Protein AF-A0A8H7T2U9-F1 (afdb_monomer)

Radius of gyration: 24.9 Å; Cα contacts (8 Å, |Δi|>4): 304; chains: 1; bounding box: 55×72×76 Å

Organism: NCBI:txid108018

Foldseek 3Di:
DDDDDDDDDDDDDDDDDPDPPDDDDDDFFAKQAWDFDDDDVGDGFTWWAFPFFTAGHDQVLCVVPGFAIFHKIKGGHPVDDLPFWFPDFIAIDGPDPDPPPRNVRDPGWGWKAQPVDLDTTGTDPDPPDPVRIDRTQWTDDPNAIWGDPPVDTHRDHDHHYSDYD

Sequence (165 aa):
MHLRSVLPLALLGLTGFASAASNSKRTTSGSGITLYAYGGNTNGAPVFYSEGLAYIGLPSLTTAFSNTSSNITFTVPSTLSSTTSDSQPWTITSNTTTTTNSTGISTNTTFYINPTGSQQAGFTSNTTTDSGIATTGFMFYGTAVAYSTGSDMEQAFWAVETGTD

Mean predicted aligned error: 12.65 Å

Structure (mmCIF, N/CA/C/O backbone):
data_AF-A0A8H7T2U9-F1
#
_entry.id   AF-A0A8H7T2U9-F1
#
loop_
_atom_site.group_PDB
_atom_site.id
_atom_site.type_symbol
_atom_site.label_atom_id
_atom_site.label_alt_id
_atom_site.label_comp_id
_atom_site.label_asym_id
_atom_site.label_entity_id
_atom_site.label_seq_id
_atom_site.pdbx_PDB_ins_code
_atom_site.Cartn_x
_atom_site.Cartn_y
_atom_site.Cartn_z
_atom_site.occupancy
_atom_site.B_iso_or_equiv
_atom_site.auth_seq_id
_atom_site.auth_comp_id
_atom_site.auth_asym_id
_atom_site.auth_atom_id
_atom_site.pdbx_PDB_model_num
ATOM 1 N N . MET A 1 1 ? -34.714 -54.102 61.603 1.00 40.88 1 MET A N 1
ATOM 2 C CA . MET A 1 1 ? -34.247 -53.910 60.212 1.00 40.88 1 MET A CA 1
ATOM 3 C C . MET A 1 1 ? -34.515 -52.464 59.811 1.00 40.88 1 MET A C 1
ATOM 5 O O . MET A 1 1 ? -35.633 -52.118 59.457 1.00 40.88 1 MET A O 1
ATOM 9 N N . HIS A 1 2 ? -33.506 -51.610 59.966 1.00 41.69 2 HIS A N 1
ATOM 10 C CA . HIS A 1 2 ? -33.513 -50.204 59.568 1.00 41.69 2 HIS A CA 1
ATOM 11 C C . HIS A 1 2 ? -32.398 -49.998 58.544 1.00 41.69 2 HIS A C 1
ATOM 13 O O . HIS A 1 2 ? -31.272 -50.401 58.808 1.00 41.69 2 HIS A O 1
ATOM 19 N N . LEU A 1 3 ? -32.727 -49.405 57.397 1.00 38.75 3 LEU A N 1
ATOM 20 C CA . LEU A 1 3 ? -32.207 -48.119 56.913 1.00 38.75 3 LEU A CA 1
ATOM 21 C C . LEU A 1 3 ? -32.808 -47.882 55.516 1.00 38.75 3 LEU A C 1
ATOM 23 O O . LEU A 1 3 ? -32.594 -48.668 54.596 1.00 38.75 3 LEU A O 1
ATOM 27 N N . ARG A 1 4 ? -33.595 -46.812 55.357 1.00 47.09 4 ARG A N 1
ATOM 28 C CA . ARG A 1 4 ? -34.030 -46.323 54.043 1.00 47.09 4 ARG A CA 1
ATOM 29 C C . ARG A 1 4 ? -32.963 -45.356 53.535 1.00 47.09 4 ARG A C 1
ATOM 31 O O . ARG A 1 4 ? -32.707 -44.344 54.177 1.00 47.09 4 ARG A O 1
ATOM 38 N N . SER A 1 5 ? -32.338 -45.710 52.416 1.00 48.56 5 SER A N 1
ATOM 39 C CA . SER A 1 5 ? -31.378 -44.873 51.695 1.00 48.56 5 SER A CA 1
ATOM 40 C C . SER A 1 5 ? -32.107 -43.697 51.040 1.00 48.56 5 SER A C 1
ATOM 42 O O . SER A 1 5 ? -33.073 -43.908 50.307 1.00 48.56 5 SER A O 1
ATOM 44 N N . VAL A 1 6 ? -31.664 -42.471 51.320 1.00 56.69 6 VAL A N 1
ATOM 45 C CA . VAL A 1 6 ? -32.128 -41.243 50.660 1.00 56.69 6 VAL A CA 1
ATOM 46 C C . VAL A 1 6 ? -30.908 -40.650 49.957 1.00 56.69 6 VAL A C 1
ATOM 48 O O . VAL A 1 6 ? -29.967 -40.219 50.619 1.00 56.69 6 VAL A O 1
ATOM 51 N N . LEU A 1 7 ? -30.885 -40.693 48.623 1.00 51.47 7 LEU A N 1
ATOM 52 C CA . LEU A 1 7 ? -29.829 -40.080 47.810 1.00 51.47 7 LEU A CA 1
ATOM 53 C C . LEU A 1 7 ? -30.143 -38.583 47.607 1.00 51.47 7 LEU A C 1
ATOM 55 O O . LEU A 1 7 ? -31.289 -38.267 47.279 1.00 51.47 7 LEU A O 1
ATOM 59 N N . PRO A 1 8 ? -29.174 -37.659 47.742 1.00 50.72 8 PRO A N 1
ATOM 60 C CA . PRO A 1 8 ? -29.404 -36.249 47.458 1.00 50.72 8 PRO A CA 1
ATOM 61 C C . PRO A 1 8 ? -29.255 -35.963 45.954 1.00 50.72 8 PRO A C 1
ATOM 63 O O . PRO A 1 8 ? -28.272 -36.353 45.325 1.00 50.72 8 PRO A O 1
ATOM 66 N N . LEU A 1 9 ? -30.230 -35.250 45.381 1.00 47.03 9 LEU A N 1
ATOM 67 C CA . LEU A 1 9 ? -30.150 -34.635 44.052 1.00 47.03 9 LEU A CA 1
ATOM 68 C C . LEU A 1 9 ? -29.107 -33.504 44.093 1.00 47.03 9 LEU A C 1
ATOM 70 O O . LEU A 1 9 ? -29.369 -32.422 44.618 1.00 47.03 9 LEU A O 1
ATOM 74 N N . ALA A 1 10 ? -27.912 -33.755 43.560 1.00 56.03 10 ALA A N 1
ATOM 75 C CA . ALA A 1 10 ? -26.853 -32.758 43.460 1.00 56.03 10 ALA A CA 1
ATOM 76 C C . ALA A 1 10 ? -27.062 -31.848 42.232 1.00 56.03 10 ALA A C 1
ATOM 78 O O . ALA A 1 10 ? -26.779 -32.221 41.098 1.00 56.03 10 ALA A O 1
ATOM 79 N N . LEU A 1 11 ? -27.610 -30.663 42.501 1.00 51.66 11 LEU A N 1
ATOM 80 C CA . LEU A 1 11 ? -27.238 -29.344 41.971 1.00 51.66 11 LEU A CA 1
ATOM 81 C C . LEU A 1 11 ? -26.525 -29.293 40.592 1.00 51.66 11 LEU A C 1
ATOM 83 O O . LEU A 1 11 ? -25.303 -29.181 40.517 1.00 51.66 11 LEU A O 1
ATOM 87 N N . LEU A 1 12 ? -27.298 -29.259 39.500 1.00 51.22 12 LEU A N 1
ATOM 88 C CA . LEU A 1 12 ? -26.843 -28.813 38.173 1.00 51.22 12 LEU A CA 1
ATOM 89 C C . LEU A 1 12 ? -27.419 -27.416 37.900 1.00 51.22 12 LEU A C 1
ATOM 91 O O . LEU A 1 12 ? -28.589 -27.283 37.552 1.00 51.22 12 LEU A O 1
ATOM 95 N N . GLY A 1 13 ? -26.625 -26.362 38.086 1.00 59.25 13 GLY A N 1
ATOM 96 C CA . GLY A 1 13 ? -27.127 -25.000 37.893 1.00 59.25 13 GLY A CA 1
ATOM 97 C C . GLY A 1 13 ? -26.075 -23.914 38.061 1.00 59.25 13 GLY A C 1
ATOM 98 O O . GLY A 1 13 ? -26.251 -23.025 38.883 1.00 59.25 13 GLY A O 1
ATOM 99 N N . LEU A 1 14 ? -24.978 -23.979 37.303 1.00 51.69 14 LEU A N 1
ATOM 100 C CA . LEU A 1 14 ? -24.012 -22.878 37.229 1.00 51.69 14 LEU A CA 1
ATOM 101 C C . LEU A 1 14 ? -23.557 -22.653 35.779 1.00 51.69 14 LEU A C 1
ATOM 103 O O . LEU A 1 14 ? -22.408 -22.876 35.419 1.00 51.69 14 LEU A O 1
ATOM 107 N N . THR A 1 15 ? -24.492 -22.256 34.914 1.00 61.16 15 THR A N 1
ATOM 108 C CA . THR A 1 15 ? -24.199 -21.777 33.552 1.00 61.16 15 THR A CA 1
ATOM 109 C C . THR A 1 15 ? -24.898 -20.440 33.337 1.00 61.16 15 THR A C 1
ATOM 111 O O . THR A 1 15 ? -25.958 -20.334 32.734 1.00 61.16 15 THR A O 1
ATOM 114 N N . GLY A 1 16 ? -24.329 -19.380 33.890 1.00 60.81 16 GLY A N 1
ATOM 115 C CA . GLY A 1 16 ? -24.825 -18.034 33.648 1.00 60.81 16 GLY A CA 1
ATOM 116 C C . GLY A 1 16 ? -23.757 -17.040 34.042 1.00 60.81 16 GLY A C 1
ATOM 117 O O . GLY A 1 16 ? -23.136 -17.213 35.081 1.00 60.81 16 GLY A O 1
ATOM 118 N N . PHE A 1 17 ? -23.553 -16.025 33.209 1.00 55.69 17 PHE A N 1
ATOM 119 C CA . PHE A 1 17 ? -22.570 -14.945 33.363 1.00 55.69 17 PHE A CA 1
ATOM 120 C C . PHE A 1 17 ? -21.154 -15.247 32.849 1.00 55.69 17 PHE A C 1
ATOM 122 O O . PHE A 1 17 ? -20.161 -14.891 33.475 1.00 55.69 17 PHE A O 1
ATOM 129 N N . ALA A 1 18 ? -21.041 -15.795 31.637 1.00 59.75 18 ALA A N 1
ATOM 130 C CA . ALA A 1 18 ? -19.915 -15.404 30.795 1.00 59.75 18 ALA A CA 1
ATOM 131 C C . ALA A 1 18 ? -20.229 -14.002 30.245 1.00 59.75 18 ALA A C 1
ATOM 133 O O . ALA A 1 18 ? -21.020 -13.868 29.311 1.00 59.75 18 ALA A O 1
ATOM 134 N N . SER A 1 19 ? -19.680 -12.944 30.850 1.00 62.66 19 SER A N 1
ATOM 135 C CA . SER A 1 19 ? -19.651 -11.648 30.176 1.00 62.66 19 SER A CA 1
ATOM 136 C C . SER A 1 19 ? -18.581 -11.732 29.091 1.00 62.66 19 SER A C 1
ATOM 138 O O . SER A 1 19 ? -17.391 -11.879 29.363 1.00 62.66 19 SER A O 1
ATOM 140 N N . ALA A 1 20 ? -19.007 -11.705 27.831 1.00 59.78 20 ALA A N 1
ATOM 141 C CA . ALA A 1 20 ? -18.076 -11.480 26.740 1.00 59.78 20 ALA A CA 1
ATOM 142 C C . ALA A 1 20 ? -17.508 -10.070 26.933 1.00 59.78 20 ALA A C 1
ATOM 144 O O . ALA A 1 20 ? -18.237 -9.085 26.809 1.00 59.78 20 ALA A O 1
ATOM 145 N N . ALA A 1 21 ? -16.230 -9.971 27.302 1.00 60.66 21 ALA A N 1
ATOM 146 C CA . ALA A 1 21 ? -15.543 -8.692 27.338 1.00 60.66 21 ALA A CA 1
ATOM 147 C C . ALA A 1 21 ? -15.659 -8.056 25.948 1.00 60.66 21 ALA A C 1
ATOM 149 O O . ALA A 1 21 ? -15.258 -8.646 24.942 1.00 60.66 21 ALA A O 1
ATOM 150 N N . SER A 1 22 ? -16.248 -6.866 25.880 1.00 57.53 22 SER A N 1
ATOM 151 C CA . SER A 1 22 ? -16.269 -6.073 24.660 1.00 57.53 22 SER A CA 1
ATOM 152 C C . SER A 1 22 ? -14.830 -5.703 24.318 1.00 57.53 22 SER A C 1
ATOM 154 O O . SER A 1 22 ? -14.229 -4.858 24.981 1.00 57.53 22 SER A O 1
ATOM 156 N N . ASN A 1 23 ? -14.264 -6.367 23.310 1.00 50.88 23 ASN A N 1
ATOM 157 C CA . ASN A 1 23 ? -12.968 -5.989 22.767 1.00 50.88 23 ASN A CA 1
ATOM 158 C C . ASN A 1 23 ? -13.070 -4.557 22.243 1.00 50.88 23 ASN A C 1
ATOM 160 O O . ASN A 1 23 ? -13.953 -4.253 21.4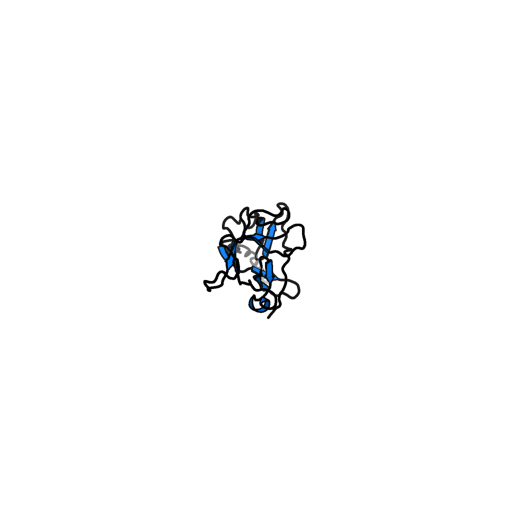36 1.00 50.88 23 ASN A O 1
ATOM 164 N N . SER A 1 24 ? -12.167 -3.682 22.684 1.00 51.84 24 SER A N 1
ATOM 165 C CA . SER A 1 24 ? -12.026 -2.360 22.081 1.00 51.84 24 SER A CA 1
ATOM 166 C C . SER A 1 24 ? -11.829 -2.531 20.578 1.00 51.84 24 SER A C 1
ATOM 168 O O . SER A 1 24 ? -10.946 -3.277 20.144 1.00 51.84 24 SER A O 1
ATOM 170 N N . LYS A 1 25 ? -12.661 -1.853 19.778 1.00 54.78 25 LYS A N 1
ATOM 171 C CA . LYS A 1 25 ? -12.485 -1.807 18.325 1.00 54.78 25 LYS A CA 1
ATOM 172 C C . LYS A 1 25 ? -11.064 -1.309 18.055 1.00 54.78 25 LYS A C 1
ATOM 174 O O . LYS A 1 25 ? -10.686 -0.236 18.523 1.00 54.78 25 LYS A O 1
ATOM 179 N N . ARG A 1 26 ? -10.263 -2.108 17.345 1.00 57.19 26 ARG A N 1
ATOM 180 C CA . ARG A 1 26 ? -8.924 -1.698 16.904 1.00 57.19 26 ARG A CA 1
ATOM 181 C C . ARG A 1 26 ? -9.070 -0.405 16.100 1.00 57.19 26 ARG A C 1
ATOM 183 O O . ARG A 1 26 ? -9.991 -0.306 15.293 1.00 57.19 26 ARG A O 1
ATOM 190 N N . THR A 1 27 ? -8.198 0.576 16.334 1.00 58.38 27 THR A N 1
ATOM 191 C CA . THR A 1 27 ? -8.234 1.836 15.580 1.00 58.38 27 THR A CA 1
ATOM 192 C C . THR A 1 27 ? -8.111 1.519 14.087 1.00 58.38 27 THR A C 1
ATOM 194 O O . THR A 1 27 ? -7.129 0.916 13.660 1.00 58.38 27 THR A O 1
ATOM 197 N N . THR A 1 28 ? -9.136 1.875 13.311 1.00 67.69 28 THR A N 1
ATOM 198 C CA . THR A 1 28 ? -9.186 1.706 11.847 1.00 67.69 28 THR A CA 1
ATOM 199 C C . THR A 1 28 ? -8.880 3.011 11.113 1.00 67.69 28 THR A C 1
ATOM 201 O O . THR A 1 28 ? -9.083 3.092 9.910 1.00 67.69 28 THR A O 1
ATOM 204 N N . SER A 1 29 ? -8.432 4.037 11.842 1.00 79.81 29 SER A N 1
ATOM 205 C CA . SER A 1 29 ? -8.178 5.388 11.346 1.00 79.81 29 SER A CA 1
ATOM 206 C C . SER A 1 29 ? -7.134 6.104 12.196 1.00 79.81 29 SER A C 1
ATOM 208 O O . SER A 1 29 ? -7.101 5.924 13.415 1.00 79.81 29 SER A O 1
ATOM 210 N N . GLY A 1 30 ? -6.326 6.958 11.581 1.00 85.25 30 GLY A N 1
ATOM 211 C CA . GLY A 1 30 ? -5.258 7.705 12.241 1.00 85.25 30 GLY A CA 1
ATOM 212 C C . GLY A 1 30 ? -4.062 7.926 11.322 1.00 85.25 30 GLY A C 1
ATOM 213 O O . GLY A 1 30 ? -4.046 7.469 10.184 1.00 85.25 30 GLY A O 1
ATOM 214 N N . SER A 1 31 ? -3.054 8.632 11.822 1.00 87.88 31 SER A N 1
ATOM 215 C CA . SER A 1 31 ? -1.781 8.870 11.134 1.00 87.88 31 SER A CA 1
ATOM 216 C C . SER A 1 31 ? -0.666 8.000 11.713 1.00 87.88 31 SER A C 1
ATOM 218 O O . SER A 1 31 ? -0.738 7.591 12.872 1.00 87.88 31 SER A O 1
ATOM 220 N N . GLY A 1 32 ? 0.399 7.774 10.943 1.00 88.00 32 GLY A N 1
ATOM 221 C CA . GLY A 1 32 ? 1.563 7.014 11.414 1.00 88.00 32 GLY A CA 1
ATOM 222 C C . GLY A 1 32 ? 1.410 5.497 11.264 1.00 88.00 32 GLY A C 1
ATOM 223 O O . GLY A 1 32 ? 2.139 4.738 11.898 1.00 88.00 32 GLY A O 1
ATOM 224 N N . ILE A 1 33 ? 0.454 5.038 10.453 1.00 89.56 33 ILE A N 1
ATOM 225 C CA . ILE A 1 33 ? 0.182 3.611 10.258 1.00 89.56 33 ILE A CA 1
ATOM 226 C C . ILE A 1 33 ? 1.206 3.035 9.278 1.00 89.56 33 ILE A C 1
ATOM 228 O O . ILE A 1 33 ? 1.419 3.587 8.205 1.00 89.56 33 ILE A O 1
ATOM 232 N N . THR A 1 34 ? 1.826 1.909 9.622 1.00 91.06 34 THR A N 1
ATOM 233 C CA . THR A 1 34 ? 2.681 1.155 8.690 1.00 91.06 34 THR A CA 1
ATOM 234 C C . THR A 1 34 ? 1.906 -0.050 8.179 1.00 91.06 34 THR A C 1
ATOM 236 O O . THR A 1 34 ? 1.321 -0.786 8.975 1.00 91.06 34 THR A O 1
ATOM 239 N N . LEU A 1 35 ? 1.883 -0.238 6.860 1.00 90.69 35 LEU A N 1
ATOM 240 C CA . LEU A 1 35 ? 1.318 -1.435 6.247 1.00 90.69 35 LEU A CA 1
ATOM 241 C C . LEU A 1 35 ? 2.411 -2.475 6.037 1.00 90.69 35 LEU A C 1
ATOM 243 O O . LEU A 1 35 ? 3.539 -2.139 5.680 1.00 90.69 35 LEU A O 1
ATOM 247 N N . TYR A 1 36 ? 2.041 -3.734 6.234 1.00 89.88 36 TYR A N 1
ATOM 248 C CA . TYR A 1 36 ? 2.913 -4.886 6.062 1.00 89.88 36 TYR A CA 1
ATOM 249 C C . TYR A 1 36 ? 2.265 -5.849 5.080 1.00 89.88 36 TYR A C 1
ATOM 251 O O . TYR A 1 36 ? 1.055 -6.083 5.146 1.00 89.88 36 TYR A O 1
ATOM 259 N N . ALA A 1 37 ? 3.068 -6.399 4.177 1.00 87.69 37 ALA A N 1
ATOM 260 C CA . ALA A 1 37 ? 2.610 -7.396 3.228 1.00 87.69 37 ALA A CA 1
ATOM 261 C C . ALA A 1 37 ? 2.901 -8.811 3.740 1.00 87.69 37 ALA A C 1
ATOM 263 O O . ALA A 1 37 ? 3.940 -9.081 4.350 1.00 87.69 37 ALA A O 1
ATOM 264 N N . TYR A 1 38 ? 1.960 -9.710 3.471 1.00 83.50 38 TYR A N 1
ATOM 265 C CA . TYR A 1 38 ? 2.011 -11.115 3.855 1.00 83.50 38 TYR A CA 1
ATOM 266 C C . TYR A 1 38 ? 1.668 -11.983 2.645 1.00 83.50 38 TYR A C 1
ATOM 268 O O . TYR A 1 38 ? 0.739 -11.661 1.904 1.00 83.50 38 TYR A O 1
ATOM 276 N N . GLY A 1 39 ? 2.382 -13.096 2.477 1.00 77.12 39 GLY A N 1
ATOM 277 C CA . GLY A 1 39 ? 2.147 -14.069 1.408 1.00 77.12 39 GLY A CA 1
ATOM 278 C C . GLY A 1 39 ? 3.421 -14.404 0.631 1.00 77.12 39 GLY A C 1
ATOM 279 O O . GLY A 1 39 ? 4.405 -13.674 0.685 1.00 77.12 39 GLY A O 1
ATOM 280 N N . GLY A 1 40 ? 3.416 -15.527 -0.094 1.00 77.31 40 GLY A N 1
ATOM 281 C CA . GLY A 1 40 ? 4.607 -16.002 -0.808 1.00 77.31 40 GLY A CA 1
ATOM 282 C C . GLY A 1 40 ? 5.797 -16.214 0.136 1.00 77.31 40 GLY A C 1
ATOM 283 O O . GLY A 1 40 ? 5.652 -16.866 1.169 1.00 77.31 40 GLY A O 1
ATOM 284 N N . ASN A 1 41 ? 6.954 -15.646 -0.218 1.00 74.94 41 ASN A N 1
ATOM 285 C CA . ASN A 1 41 ? 8.163 -15.642 0.618 1.00 74.94 41 ASN A CA 1
ATOM 286 C C . ASN A 1 41 ? 8.231 -14.433 1.572 1.00 74.94 41 ASN A C 1
ATOM 288 O O . ASN A 1 41 ? 9.135 -14.349 2.402 1.00 74.94 41 ASN A O 1
ATOM 292 N N . THR A 1 42 ? 7.265 -13.517 1.489 1.00 70.88 42 THR A N 1
ATOM 293 C CA . THR A 1 42 ? 7.213 -12.305 2.299 1.00 70.88 42 THR A CA 1
ATOM 294 C C . THR A 1 42 ? 6.514 -12.579 3.632 1.00 70.88 42 THR A C 1
ATOM 296 O O . THR A 1 42 ? 5.334 -12.941 3.680 1.00 70.88 42 THR A O 1
ATOM 299 N N . ASN A 1 43 ? 7.221 -12.351 4.741 1.00 79.81 43 ASN A N 1
ATOM 300 C CA . ASN A 1 43 ? 6.722 -12.615 6.093 1.00 79.81 43 ASN A CA 1
ATOM 301 C C . ASN A 1 43 ? 6.569 -11.332 6.931 1.00 79.81 43 ASN A C 1
ATOM 303 O O . ASN A 1 43 ? 7.218 -11.170 7.963 1.00 79.81 43 ASN A O 1
ATOM 307 N N . GLY A 1 44 ? 5.714 -10.405 6.486 1.00 84.62 44 GLY A N 1
ATOM 308 C CA . GLY A 1 44 ? 5.447 -9.166 7.222 1.00 84.62 44 GLY A CA 1
ATOM 309 C C . GLY A 1 44 ? 6.477 -8.068 6.969 1.00 84.62 44 GLY A C 1
ATOM 310 O O . GLY A 1 44 ? 6.809 -7.312 7.878 1.00 84.62 44 GLY A O 1
ATOM 311 N N . ALA A 1 45 ? 6.989 -7.972 5.743 1.00 88.00 45 ALA A N 1
ATOM 312 C CA . ALA A 1 45 ? 7.858 -6.869 5.353 1.00 88.00 45 ALA A CA 1
ATOM 313 C C . ALA A 1 45 ? 7.033 -5.585 5.114 1.00 88.00 45 ALA A C 1
ATOM 315 O O . ALA A 1 45 ? 5.894 -5.661 4.633 1.00 88.00 45 ALA A O 1
ATOM 316 N N . PRO A 1 46 ? 7.564 -4.403 5.479 1.00 89.75 46 PRO A N 1
ATOM 317 C CA . PRO A 1 46 ? 6.826 -3.153 5.378 1.00 89.75 46 PRO A CA 1
ATOM 318 C C . PRO A 1 46 ? 6.687 -2.699 3.923 1.00 89.75 46 PRO A C 1
ATOM 320 O O . PRO A 1 46 ? 7.556 -2.951 3.086 1.00 89.75 46 PRO A O 1
ATOM 323 N N . VAL A 1 47 ? 5.594 -1.993 3.643 1.00 90.12 47 VAL A N 1
ATOM 324 C CA . VAL A 1 47 ? 5.381 -1.311 2.364 1.00 90.12 47 VAL A CA 1
ATOM 325 C C . VAL A 1 47 ? 6.121 0.025 2.370 1.00 90.12 47 VAL A C 1
ATOM 327 O O . VAL A 1 47 ? 5.984 0.814 3.308 1.00 90.12 47 VAL A O 1
ATOM 330 N N . PHE A 1 48 ? 6.864 0.310 1.304 1.00 89.44 48 PHE A N 1
ATOM 331 C CA . PHE A 1 48 ? 7.580 1.567 1.122 1.00 89.44 48 PHE A CA 1
ATOM 332 C C . PHE A 1 48 ? 7.357 2.168 -0.272 1.00 89.44 48 PHE A C 1
ATOM 334 O O . PHE A 1 48 ? 6.881 1.508 -1.198 1.00 89.44 48 PHE A O 1
ATOM 341 N N . TYR A 1 49 ? 7.682 3.452 -0.401 1.00 89.31 49 TYR A N 1
ATOM 342 C CA . TYR A 1 49 ? 7.581 4.205 -1.648 1.00 89.31 49 TYR A CA 1
ATOM 343 C C . TYR A 1 49 ? 8.888 4.116 -2.435 1.00 89.31 49 TYR A C 1
ATOM 345 O O . TYR A 1 49 ? 9.959 4.343 -1.865 1.00 89.31 49 TYR A O 1
ATOM 353 N N . SER A 1 50 ? 8.802 3.891 -3.746 1.00 86.75 50 SER A N 1
ATOM 354 C CA . SER A 1 50 ? 9.910 4.145 -4.671 1.00 86.75 50 SER A CA 1
ATOM 355 C C . SER A 1 50 ? 9.395 4.585 -6.042 1.00 86.75 50 SER A C 1
ATOM 357 O O . SER A 1 50 ? 8.590 3.871 -6.638 1.00 86.75 50 SER A O 1
ATOM 359 N N . GLU A 1 51 ? 9.823 5.756 -6.530 1.00 85.12 51 GLU A N 1
ATOM 360 C CA . GLU A 1 51 ? 9.457 6.303 -7.858 1.00 85.12 51 GLU A CA 1
ATOM 361 C C . GLU A 1 51 ? 7.937 6.266 -8.163 1.00 85.12 51 GLU A C 1
ATOM 363 O O . GLU A 1 51 ? 7.514 5.984 -9.282 1.00 85.12 51 GLU A O 1
ATOM 368 N N . GLY A 1 52 ? 7.082 6.500 -7.160 1.00 87.56 52 GLY A N 1
ATOM 369 C CA . GLY A 1 52 ? 5.621 6.494 -7.329 1.00 87.56 52 GLY A CA 1
ATOM 370 C C . GLY A 1 52 ? 4.952 5.118 -7.240 1.00 87.56 52 GLY A C 1
ATOM 371 O O . GLY A 1 52 ? 3.735 5.026 -7.388 1.00 87.56 52 GLY A O 1
ATOM 372 N N . LEU A 1 53 ? 5.700 4.050 -6.958 1.00 89.31 53 LEU A N 1
ATOM 373 C CA . LEU A 1 53 ? 5.182 2.686 -6.828 1.00 89.31 53 LEU A CA 1
ATOM 374 C C . LEU A 1 53 ? 5.375 2.129 -5.409 1.00 89.31 53 LEU A C 1
ATOM 376 O O . LEU A 1 53 ? 6.250 2.571 -4.657 1.00 89.31 53 LEU A O 1
ATOM 380 N N . ALA A 1 54 ? 4.535 1.157 -5.042 1.00 89.94 54 ALA A N 1
ATOM 381 C CA . ALA A 1 54 ? 4.564 0.488 -3.746 1.00 89.94 54 ALA A CA 1
ATOM 382 C C . 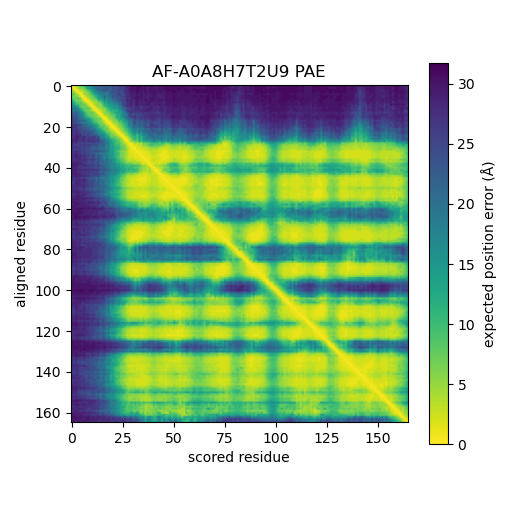ALA A 1 54 ? 5.410 -0.786 -3.796 1.00 89.94 54 ALA A C 1
ATOM 384 O O . ALA A 1 54 ? 5.082 -1.738 -4.505 1.00 89.94 54 ALA A O 1
ATOM 385 N N . TYR A 1 55 ? 6.479 -0.815 -3.012 1.00 89.06 55 TYR A N 1
ATOM 386 C CA . TYR A 1 55 ? 7.372 -1.961 -2.883 1.00 89.06 55 TYR A CA 1
ATOM 387 C C . TYR A 1 55 ? 7.317 -2.527 -1.468 1.00 89.06 55 TYR A C 1
ATOM 389 O O . TYR A 1 55 ? 6.873 -1.854 -0.537 1.00 89.06 55 TYR A O 1
ATOM 397 N N . ILE A 1 56 ? 7.769 -3.767 -1.307 1.00 88.00 56 ILE A N 1
ATOM 398 C CA . ILE A 1 56 ? 7.797 -4.464 -0.022 1.00 88.00 56 ILE A CA 1
ATOM 399 C C . ILE A 1 56 ? 9.245 -4.779 0.359 1.00 88.00 56 ILE A C 1
ATOM 401 O O . ILE A 1 56 ? 9.974 -5.372 -0.439 1.00 88.00 56 ILE A O 1
ATOM 405 N N . GLY A 1 57 ? 9.647 -4.406 1.577 1.00 83.94 57 GLY A N 1
ATOM 406 C CA . GLY A 1 57 ? 10.998 -4.631 2.095 1.00 83.94 57 GLY A CA 1
ATOM 407 C C . GLY A 1 57 ? 11.617 -3.378 2.710 1.00 83.94 57 GLY A C 1
ATOM 408 O O . GLY A 1 57 ? 10.919 -2.491 3.200 1.00 83.94 57 GLY A O 1
ATOM 409 N N . LEU A 1 58 ? 12.948 -3.308 2.700 1.00 74.62 58 LEU A N 1
ATOM 410 C CA . LEU A 1 58 ? 13.700 -2.160 3.206 1.00 74.62 58 LEU A CA 1
ATOM 411 C C . LEU A 1 58 ? 14.134 -1.240 2.051 1.00 74.62 58 LEU A C 1
ATOM 413 O O . LEU A 1 58 ? 14.815 -1.709 1.135 1.00 74.62 58 LEU A O 1
ATOM 417 N N . PRO A 1 59 ? 13.855 0.080 2.104 1.00 65.25 59 PRO A N 1
ATOM 418 C CA . PRO A 1 59 ? 14.241 1.011 1.041 1.00 65.25 59 PRO A CA 1
ATOM 419 C C . PRO A 1 59 ? 15.745 1.037 0.749 1.00 65.25 59 PRO A C 1
ATOM 421 O O . PRO A 1 59 ? 16.140 1.272 -0.391 1.00 65.25 59 PRO A O 1
ATOM 424 N N . SER A 1 60 ? 16.595 0.773 1.747 1.00 64.62 60 SER A N 1
ATOM 425 C CA . SER A 1 60 ? 18.056 0.724 1.586 1.00 64.62 60 SER A CA 1
ATOM 426 C C . SER A 1 60 ? 18.508 -0.306 0.546 1.00 64.62 60 SER A C 1
ATOM 428 O O . SER A 1 60 ? 19.519 -0.085 -0.121 1.00 64.62 60 SER A O 1
ATOM 430 N N . LEU A 1 61 ? 17.731 -1.376 0.350 1.00 56.97 61 LEU A N 1
ATOM 431 C CA . LEU A 1 61 ? 17.997 -2.429 -0.634 1.00 56.97 61 LEU A CA 1
ATOM 432 C C . LEU A 1 61 ? 17.623 -2.013 -2.067 1.00 56.97 61 LEU A C 1
ATOM 434 O O . LEU A 1 61 ? 18.090 -2.615 -3.029 1.00 56.97 61 LEU A O 1
ATOM 438 N N . THR A 1 62 ? 16.832 -0.948 -2.234 1.00 55.91 62 THR A N 1
ATOM 439 C CA . THR A 1 62 ? 16.402 -0.455 -3.559 1.00 55.91 62 THR A CA 1
ATOM 440 C C . THR A 1 62 ? 17.336 0.546 -4.211 1.00 55.91 62 THR A C 1
ATOM 442 O O . THR A 1 62 ? 17.154 0.872 -5.383 1.00 55.91 62 THR A O 1
ATOM 445 N N . THR A 1 63 ? 18.368 0.993 -3.494 1.00 53.97 63 THR A N 1
ATOM 446 C CA . THR A 1 63 ? 19.389 1.909 -4.030 1.00 53.97 63 THR A CA 1
ATOM 447 C C . THR A 1 63 ? 20.142 1.326 -5.235 1.00 53.97 63 THR A C 1
ATOM 449 O O . THR A 1 63 ? 20.800 2.063 -5.962 1.00 53.97 63 THR A O 1
ATOM 452 N N . ALA A 1 64 ? 20.003 0.021 -5.498 1.00 55.31 64 ALA A N 1
ATOM 453 C CA . ALA A 1 64 ? 20.495 -0.636 -6.706 1.00 55.31 64 ALA A CA 1
ATOM 454 C C . ALA A 1 64 ? 19.718 -0.266 -7.992 1.00 55.31 64 ALA A C 1
ATOM 456 O O . ALA A 1 64 ? 20.280 -0.397 -9.078 1.00 55.31 64 ALA A O 1
ATOM 457 N N . PHE A 1 65 ? 18.459 0.192 -7.898 1.00 56.69 65 PHE A N 1
ATOM 458 C CA . PHE A 1 65 ? 17.595 0.435 -9.069 1.00 56.69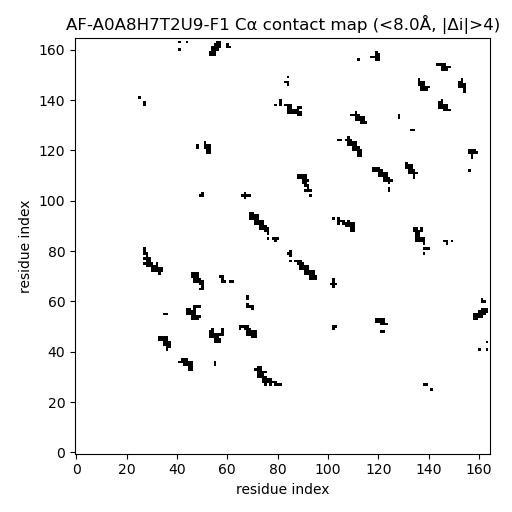 65 PHE A CA 1
ATOM 459 C C . PHE A 1 65 ? 16.764 1.732 -9.020 1.00 56.69 65 PHE A C 1
ATOM 461 O O . PHE A 1 65 ? 16.101 2.048 -10.005 1.00 56.69 65 PHE A O 1
ATOM 468 N N . SER A 1 66 ? 16.784 2.491 -7.917 1.00 66.25 66 SER A N 1
ATOM 469 C CA . SER A 1 66 ? 15.997 3.722 -7.752 1.00 66.25 66 SER A CA 1
ATOM 470 C C . SER A 1 66 ? 16.757 4.810 -6.990 1.00 66.25 66 SER A C 1
ATOM 472 O O . SER A 1 66 ? 17.502 4.521 -6.051 1.00 66.25 66 SER A O 1
ATOM 474 N N . ASN A 1 67 ? 16.544 6.069 -7.390 1.00 67.12 67 ASN A N 1
ATOM 475 C CA . ASN A 1 67 ? 17.141 7.242 -6.747 1.00 67.12 67 ASN A CA 1
ATOM 476 C C . ASN A 1 67 ? 16.181 7.917 -5.752 1.00 67.12 67 ASN A C 1
ATOM 478 O O . ASN A 1 67 ? 16.621 8.749 -4.957 1.00 67.12 67 ASN A O 1
ATOM 482 N N . THR A 1 68 ? 14.888 7.568 -5.771 1.00 78.94 68 THR A N 1
ATOM 483 C CA . THR A 1 68 ? 13.861 8.170 -4.912 1.00 78.94 68 THR A CA 1
ATOM 484 C C . THR A 1 68 ? 13.060 7.099 -4.162 1.00 78.94 68 THR A C 1
ATOM 486 O O . THR A 1 68 ? 11.925 6.767 -4.493 1.00 78.94 68 THR A O 1
ATOM 489 N N . SER A 1 69 ? 13.649 6.560 -3.093 1.00 82.25 69 SER A N 1
ATOM 490 C CA . SER A 1 69 ? 12.992 5.586 -2.208 1.00 82.25 69 SER A CA 1
ATOM 491 C C . SER A 1 69 ? 12.844 6.115 -0.788 1.00 82.25 69 SER A C 1
ATOM 493 O O . SER A 1 69 ? 13.744 6.775 -0.267 1.00 82.25 69 SER A O 1
ATOM 495 N N . SER A 1 70 ? 11.722 5.806 -0.135 1.00 84.94 70 SER A N 1
ATOM 496 C CA . SER A 1 70 ? 11.482 6.211 1.249 1.00 84.94 70 SER A CA 1
ATOM 497 C C . SER A 1 70 ? 10.564 5.273 2.017 1.00 84.94 70 SER A C 1
ATOM 499 O O . SER A 1 70 ? 9.564 4.789 1.488 1.00 84.94 70 SER A O 1
ATOM 501 N N . ASN A 1 71 ? 10.861 5.108 3.308 1.00 88.06 71 ASN A N 1
ATOM 502 C CA . ASN A 1 71 ? 9.897 4.584 4.267 1.00 88.06 71 ASN A CA 1
ATOM 503 C C . ASN A 1 71 ? 8.742 5.573 4.417 1.00 88.06 71 ASN A C 1
ATOM 505 O O . ASN A 1 71 ? 8.962 6.778 4.549 1.00 88.06 71 ASN A O 1
ATOM 509 N N . ILE A 1 72 ? 7.522 5.054 4.468 1.00 90.00 72 ILE A N 1
ATOM 510 C CA . ILE A 1 72 ? 6.314 5.868 4.560 1.00 90.00 72 ILE A CA 1
ATOM 511 C C . ILE A 1 72 ? 5.460 5.458 5.752 1.00 90.00 72 ILE A C 1
ATOM 513 O O . ILE A 1 72 ? 5.541 4.336 6.249 1.00 90.00 72 ILE A O 1
ATOM 517 N N . THR A 1 73 ? 4.609 6.374 6.189 1.00 91.75 73 THR A N 1
ATOM 518 C CA . THR A 1 73 ? 3.448 6.057 7.017 1.00 91.75 73 THR A CA 1
ATOM 519 C C . THR A 1 73 ? 2.176 6.511 6.329 1.00 91.75 73 THR A C 1
ATOM 521 O O . THR A 1 73 ? 2.152 7.533 5.648 1.00 91.75 73 THR A O 1
ATOM 524 N N . PHE A 1 74 ? 1.112 5.745 6.530 1.00 91.94 74 PHE A N 1
ATOM 525 C CA . PHE A 1 74 ? -0.222 6.026 6.040 1.00 91.94 74 PHE A CA 1
ATOM 526 C C . PHE A 1 74 ? -0.982 6.893 7.042 1.00 91.94 74 PHE A C 1
ATOM 528 O O . PHE A 1 74 ? -0.905 6.703 8.263 1.00 91.94 74 PHE A O 1
ATOM 535 N N . THR A 1 75 ? -1.753 7.824 6.494 1.00 91.19 75 THR A N 1
ATOM 536 C CA . THR A 1 75 ? -2.834 8.515 7.182 1.00 91.19 75 THR A CA 1
ATOM 537 C C . THR A 1 75 ? -4.153 8.012 6.623 1.00 91.19 75 THR A C 1
ATOM 539 O O . THR A 1 75 ? -4.447 8.127 5.434 1.00 91.19 75 THR A O 1
ATOM 542 N N . VAL A 1 76 ? -4.927 7.419 7.519 1.00 89.25 76 VAL A N 1
ATOM 543 C CA . VAL A 1 76 ? -6.165 6.707 7.242 1.00 89.25 76 VAL A CA 1
ATOM 544 C C . VAL A 1 76 ? -7.317 7.538 7.828 1.00 89.25 76 VAL A C 1
ATOM 546 O O . VAL A 1 76 ? -7.327 7.753 9.047 1.00 89.25 76 VAL A O 1
ATOM 549 N N . PRO A 1 77 ? -8.251 8.065 7.012 1.00 85.06 77 PRO A N 1
ATOM 550 C CA . PRO A 1 77 ? -9.247 9.037 7.472 1.00 85.06 77 PRO A CA 1
ATOM 551 C C . PRO A 1 77 ? -10.190 8.499 8.563 1.00 85.06 77 PRO A C 1
ATOM 553 O O . PRO A 1 77 ? -10.504 7.316 8.633 1.00 85.06 77 PRO A O 1
ATOM 556 N N . SER A 1 78 ? -10.677 9.372 9.448 1.00 70.44 78 SER A N 1
ATOM 557 C CA . SER A 1 78 ? -11.538 8.986 10.585 1.00 70.44 78 SER A CA 1
ATOM 558 C C . SER A 1 78 ? -12.971 8.603 10.210 1.00 70.44 78 SER A C 1
ATOM 560 O O . SER A 1 78 ? -13.702 8.084 11.052 1.00 70.44 78 SER A O 1
ATOM 562 N N . THR A 1 79 ? -13.378 8.813 8.956 1.00 61.66 79 THR A N 1
ATOM 563 C CA . THR A 1 79 ? -14.703 8.443 8.433 1.00 61.66 79 THR A CA 1
ATOM 564 C C . THR A 1 79 ? -14.872 6.941 8.191 1.00 61.66 79 THR A C 1
ATOM 566 O O . THR A 1 79 ? -15.955 6.494 7.817 1.00 61.66 79 THR A O 1
ATOM 569 N N . LEU A 1 80 ? -13.837 6.142 8.455 1.00 57.22 80 LEU A N 1
ATOM 570 C CA . LEU A 1 80 ? -13.847 4.693 8.292 1.00 57.22 80 LEU A CA 1
ATOM 571 C C . LEU A 1 80 ? -14.735 3.983 9.320 1.00 57.22 80 LEU A C 1
ATOM 573 O O . LEU A 1 80 ? -14.313 3.621 10.425 1.00 57.22 80 LEU A O 1
ATOM 577 N N . SER A 1 81 ? -15.966 3.668 8.913 1.00 52.09 81 SER A N 1
ATOM 578 C CA . SER A 1 81 ? -16.641 2.510 9.488 1.00 52.09 81 SER A CA 1
ATOM 579 C C . SER A 1 81 ? -15.953 1.244 8.982 1.00 52.09 81 SER A C 1
ATOM 581 O O . SER A 1 81 ? -15.667 1.105 7.800 1.00 52.09 81 SER A O 1
ATOM 583 N N . SER A 1 82 ? -15.775 0.257 9.858 1.00 53.25 82 SER A N 1
ATOM 584 C CA . SER A 1 82 ? -15.268 -1.087 9.519 1.00 53.25 82 SER A CA 1
ATOM 585 C C . SER A 1 82 ? -16.219 -1.883 8.609 1.00 53.25 82 SER A C 1
ATOM 587 O O . SER A 1 82 ? -16.044 -3.081 8.423 1.00 53.25 82 SER A O 1
ATOM 589 N N . THR A 1 83 ? -17.265 -1.230 8.103 1.00 50.84 83 THR A N 1
ATOM 590 C CA . THR A 1 83 ? -18.359 -1.797 7.315 1.00 50.84 83 THR A CA 1
ATOM 591 C C . THR A 1 83 ? -18.664 -0.993 6.050 1.00 50.84 83 THR A C 1
ATOM 593 O O . THR A 1 83 ? -19.556 -1.388 5.311 1.00 50.84 83 THR A O 1
ATOM 596 N N . THR A 1 84 ? -17.986 0.134 5.799 1.00 54.22 84 THR A N 1
ATOM 597 C CA . THR A 1 84 ? -18.212 0.959 4.601 1.00 54.22 84 THR A CA 1
ATOM 598 C C . THR A 1 84 ? -16.884 1.418 4.012 1.00 54.22 84 THR A C 1
ATOM 600 O O . THR A 1 84 ? -16.038 1.938 4.740 1.00 54.22 84 THR A O 1
ATOM 603 N N . SER A 1 85 ? -16.727 1.253 2.699 1.00 59.56 85 SER A N 1
ATOM 604 C CA . SER A 1 85 ? -15.646 1.840 1.902 1.00 59.56 85 SER A CA 1
ATOM 605 C C . SER A 1 85 ? -15.552 3.344 2.153 1.00 59.56 85 SER A C 1
ATOM 607 O O . SER A 1 85 ? -16.582 4.020 2.184 1.00 59.56 85 SER A O 1
ATOM 609 N N . ASP A 1 86 ? -14.341 3.881 2.314 1.00 66.75 86 ASP A N 1
ATOM 610 C CA . ASP A 1 86 ? -14.169 5.327 2.474 1.00 66.75 86 ASP A CA 1
ATOM 611 C C . ASP A 1 86 ? -14.304 6.052 1.126 1.00 66.75 86 ASP A C 1
ATOM 613 O O . ASP A 1 86 ? -13.775 5.601 0.108 1.00 66.75 86 ASP A O 1
ATOM 617 N N . SER A 1 87 ? -14.974 7.205 1.136 1.00 72.25 87 SER A N 1
ATOM 618 C CA . SER A 1 87 ? -14.969 8.148 0.013 1.00 72.25 87 SER A CA 1
ATOM 619 C C . SER A 1 87 ? -13.688 8.990 -0.020 1.00 72.25 87 SER A C 1
ATOM 621 O O . SER A 1 87 ? -13.475 9.726 -0.983 1.00 72.25 87 SER A O 1
ATOM 623 N N . GLN A 1 88 ? -12.861 8.927 1.027 1.00 84.94 88 GLN A N 1
ATOM 624 C CA . GLN A 1 88 ? -11.618 9.680 1.138 1.00 84.94 88 GLN A CA 1
ATOM 625 C C . GLN A 1 88 ? -10.386 8.802 0.879 1.00 84.94 88 GLN A C 1
ATOM 627 O O . GLN A 1 88 ? -10.343 7.645 1.305 1.00 84.94 88 GLN A O 1
ATOM 632 N N . PRO A 1 89 ? -9.369 9.337 0.182 1.00 88.25 89 PRO A N 1
ATOM 633 C CA . PRO A 1 89 ? -8.168 8.583 -0.122 1.00 88.25 89 PRO A CA 1
ATOM 634 C C . PRO A 1 89 ? -7.250 8.466 1.095 1.00 88.25 89 PRO A C 1
ATOM 636 O O . PRO A 1 89 ? -7.175 9.367 1.933 1.00 88.25 89 PRO A O 1
ATOM 639 N N . TRP A 1 90 ? -6.507 7.363 1.170 1.00 90.38 90 TRP A N 1
ATOM 640 C CA . TRP A 1 90 ? -5.431 7.211 2.149 1.00 90.38 90 TRP A CA 1
ATOM 641 C C . TRP A 1 90 ? -4.200 7.959 1.649 1.00 90.38 90 TRP A C 1
ATOM 643 O O . TRP A 1 90 ? -3.790 7.771 0.501 1.00 90.38 90 TRP A O 1
ATOM 653 N N . THR A 1 91 ? -3.601 8.793 2.496 1.00 91.62 91 THR A N 1
ATOM 654 C CA . THR A 1 91 ? -2.400 9.564 2.144 1.00 91.62 91 THR A CA 1
ATOM 655 C C . THR A 1 91 ? -1.157 9.000 2.807 1.00 91.62 91 THR A C 1
ATOM 657 O O . THR A 1 91 ? -1.245 8.273 3.798 1.00 91.62 91 THR A O 1
ATOM 660 N N . ILE A 1 92 ? 0.010 9.331 2.261 1.00 91.50 92 ILE A N 1
ATOM 661 C CA . ILE A 1 92 ? 1.300 8.904 2.796 1.00 91.50 92 ILE A CA 1
ATOM 662 C C . ILE A 1 92 ? 2.193 10.087 3.155 1.00 91.50 92 ILE A C 1
ATOM 664 O O . ILE A 1 92 ? 2.182 11.125 2.494 1.00 91.50 92 ILE A O 1
ATOM 668 N N . THR A 1 93 ? 3.020 9.883 4.174 1.00 89.81 93 THR A N 1
ATOM 669 C CA . THR A 1 93 ? 4.073 10.815 4.581 1.00 89.81 93 THR A CA 1
ATOM 670 C C . THR A 1 93 ? 5.403 10.079 4.627 1.00 89.81 93 THR A C 1
ATOM 672 O O . THR A 1 93 ? 5.480 8.957 5.126 1.00 89.81 93 THR A O 1
ATOM 675 N N . SER A 1 94 ? 6.459 10.714 4.118 1.00 86.81 94 SER A N 1
ATOM 676 C CA . SER A 1 94 ? 7.828 10.201 4.218 1.00 86.81 94 SER A CA 1
ATOM 677 C C . SER A 1 94 ? 8.312 10.215 5.674 1.00 86.81 94 SER A C 1
ATOM 679 O O . SER A 1 94 ? 8.195 11.236 6.348 1.00 86.81 94 SER A O 1
ATOM 681 N N . ASN A 1 95 ? 8.921 9.124 6.143 1.00 76.31 95 ASN A N 1
ATOM 682 C CA . ASN A 1 95 ? 9.537 9.033 7.477 1.00 76.31 95 ASN A CA 1
ATOM 683 C C . ASN A 1 95 ? 10.971 9.601 7.522 1.00 76.31 95 ASN A C 1
ATOM 685 O O . ASN A 1 95 ? 11.656 9.494 8.539 1.00 76.31 95 ASN A O 1
ATOM 689 N N . THR A 1 96 ? 11.465 10.172 6.423 1.00 64.19 96 THR A N 1
ATOM 690 C CA . THR A 1 96 ? 12.807 10.761 6.356 1.00 64.19 96 THR A CA 1
ATOM 691 C C . THR A 1 96 ? 12.855 12.089 7.109 1.00 64.19 96 THR A C 1
ATOM 693 O O . THR A 1 96 ? 12.145 13.029 6.767 1.00 64.19 96 THR A O 1
ATOM 696 N N . THR A 1 97 ? 13.753 12.199 8.087 1.00 50.34 97 THR A N 1
ATOM 697 C CA . THR A 1 97 ? 14.060 13.442 8.821 1.00 50.34 97 THR A CA 1
ATOM 698 C C . THR A 1 97 ? 14.918 14.426 8.017 1.00 50.34 97 THR A C 1
ATOM 700 O O . THR A 1 97 ? 15.207 15.527 8.483 1.00 50.34 97 THR A O 1
ATOM 703 N N . THR A 1 98 ? 15.352 14.049 6.813 1.00 43.47 98 THR A N 1
ATOM 704 C CA . THR A 1 98 ? 16.196 14.877 5.952 1.00 43.47 98 THR A CA 1
ATOM 705 C C . THR A 1 98 ? 15.347 15.872 5.167 1.00 43.47 98 THR A C 1
ATOM 707 O O . THR A 1 98 ? 14.518 15.487 4.348 1.00 43.47 98 THR A O 1
ATOM 710 N N . THR A 1 99 ? 15.600 17.160 5.391 1.00 40.12 99 THR A N 1
ATOM 711 C CA . THR A 1 99 ? 14.967 18.336 4.762 1.00 40.12 99 THR A CA 1
ATOM 712 C C . THR A 1 99 ? 15.203 18.468 3.254 1.00 40.12 99 THR A C 1
ATOM 714 O O . THR A 1 99 ? 14.737 19.422 2.631 1.00 40.12 99 THR A O 1
ATOM 717 N N . THR A 1 100 ? 15.896 17.516 2.637 1.00 42.38 100 THR A N 1
ATOM 718 C CA . THR A 1 100 ? 16.003 17.405 1.187 1.00 42.38 100 THR A CA 1
ATOM 719 C C . THR A 1 100 ? 14.820 16.578 0.692 1.00 42.38 100 THR A C 1
ATOM 721 O O . THR A 1 100 ? 14.809 15.358 0.844 1.00 42.38 100 THR A O 1
ATOM 724 N N . ASN A 1 101 ? 13.822 17.240 0.100 1.00 45.50 101 ASN A N 1
ATOM 725 C CA . ASN A 1 101 ? 12.738 16.643 -0.694 1.00 45.50 101 ASN A CA 1
ATOM 726 C C . ASN A 1 101 ? 13.306 15.874 -1.911 1.00 45.50 101 ASN A C 1
ATOM 728 O O . ASN A 1 101 ? 13.097 16.261 -3.056 1.00 45.50 101 ASN A O 1
ATOM 732 N N . SER A 1 102 ? 14.070 14.805 -1.690 1.00 52.69 102 SER A N 1
ATOM 733 C CA . SER A 1 102 ? 14.640 13.984 -2.763 1.00 52.69 102 SER A CA 1
ATOM 734 C C . SER A 1 102 ? 13.728 12.821 -3.150 1.00 52.69 102 SER A C 1
ATOM 736 O O . SER A 1 102 ? 14.029 12.120 -4.103 1.00 52.69 102 SER A O 1
ATOM 738 N N . THR A 1 103 ? 12.633 12.586 -2.421 1.00 61.00 103 THR A N 1
ATOM 739 C CA . THR A 1 103 ? 11.738 11.438 -2.646 1.00 61.00 103 THR A CA 1
ATOM 740 C C . THR A 1 103 ? 10.567 11.764 -3.577 1.00 61.00 103 THR A C 1
ATOM 742 O O . THR A 1 103 ? 9.882 10.857 -4.029 1.00 61.00 103 THR A O 1
ATOM 745 N N . GLY A 1 104 ? 10.302 13.047 -3.853 1.00 65.44 104 GLY A N 1
ATOM 746 C CA . GLY A 1 104 ? 9.157 13.478 -4.669 1.00 65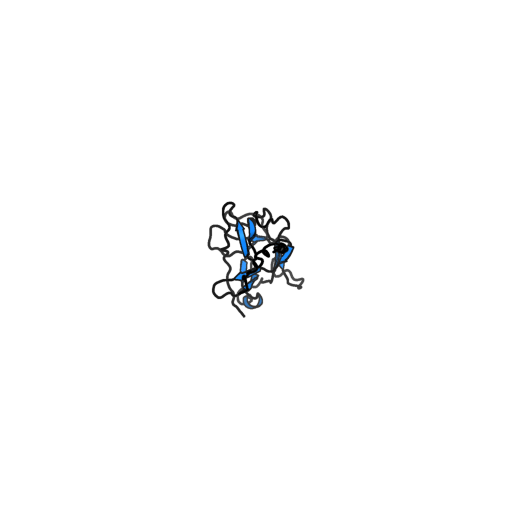.44 104 GLY A CA 1
ATOM 747 C C . GLY A 1 104 ? 7.781 13.318 -3.999 1.00 65.44 104 GLY A C 1
ATOM 748 O O . GLY A 1 104 ? 6.768 13.626 -4.623 1.00 65.44 104 GLY A O 1
ATOM 749 N N . ILE A 1 105 ? 7.720 12.882 -2.732 1.00 79.88 105 ILE A N 1
ATOM 750 C CA . ILE A 1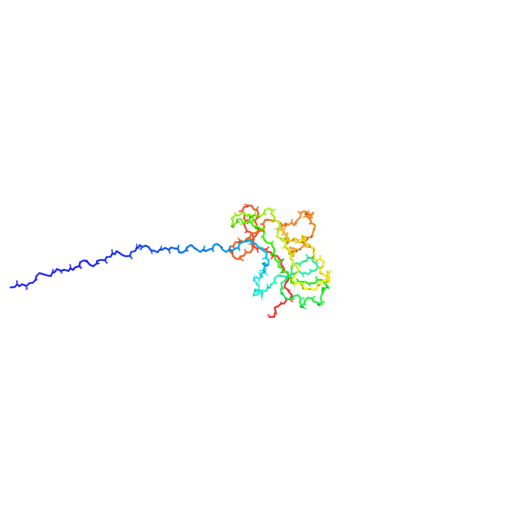 105 ? 6.467 12.707 -1.979 1.00 79.88 105 ILE A CA 1
ATOM 751 C C . ILE A 1 105 ? 5.943 14.080 -1.523 1.00 79.88 105 ILE A C 1
ATOM 753 O O . ILE A 1 105 ? 6.566 14.761 -0.710 1.00 79.88 105 ILE A O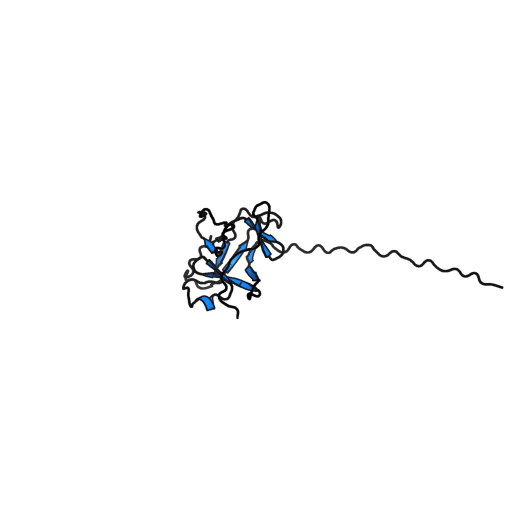 1
ATOM 757 N N . SER A 1 106 ? 4.775 14.476 -2.032 1.00 77.94 106 SER A N 1
ATOM 758 C CA . SER A 1 106 ? 4.053 15.705 -1.662 1.00 77.94 106 SER A CA 1
ATOM 759 C C . SER A 1 106 ? 3.051 15.465 -0.520 1.00 77.94 106 SER A C 1
ATOM 761 O O . SER A 1 106 ? 2.666 14.324 -0.259 1.00 77.94 106 SER A O 1
ATOM 763 N N . THR A 1 107 ? 2.568 16.537 0.120 1.00 71.81 107 THR A N 1
ATOM 764 C CA . THR A 1 107 ? 1.639 16.522 1.272 1.00 71.81 107 THR A CA 1
ATOM 765 C C . THR A 1 107 ? 0.274 15.878 1.003 1.00 71.81 107 THR A C 1
ATOM 767 O O . THR A 1 107 ? -0.455 15.606 1.949 1.00 71.81 107 THR A O 1
ATOM 770 N N . ASN A 1 108 ? -0.059 15.588 -0.257 1.00 81.75 108 ASN A N 1
ATOM 771 C CA . ASN A 1 108 ? -1.308 14.938 -0.672 1.00 81.75 108 ASN A CA 1
ATOM 772 C C . ASN A 1 108 ? -1.059 13.691 -1.528 1.00 81.75 108 ASN A C 1
ATOM 774 O O . ASN A 1 108 ? -1.860 13.353 -2.395 1.00 81.75 108 ASN A O 1
ATOM 778 N N . THR A 1 109 ? 0.079 13.028 -1.337 1.00 90.00 109 THR A N 1
ATOM 779 C CA . THR A 1 109 ? 0.362 11.788 -2.059 1.00 90.00 109 THR A CA 1
ATOM 780 C C . THR A 1 109 ? -0.570 10.691 -1.549 1.00 90.00 109 THR A C 1
ATOM 782 O O . THR A 1 109 ? -0.557 10.371 -0.362 1.00 90.00 109 THR A O 1
ATOM 785 N N . THR A 1 110 ? -1.393 10.140 -2.437 1.00 91.50 110 THR A N 1
ATOM 786 C CA . THR A 1 110 ? -2.436 9.150 -2.135 1.00 91.50 110 THR A CA 1
ATOM 787 C C . THR A 1 110 ? -2.047 7.766 -2.618 1.00 91.50 110 THR A C 1
ATOM 789 O O . THR A 1 110 ? -1.405 7.636 -3.658 1.00 91.50 110 THR A O 1
ATOM 792 N N . PHE A 1 111 ? -2.440 6.737 -1.874 1.00 92.19 111 PHE A N 1
ATOM 793 C CA . PHE A 1 111 ? -2.306 5.347 -2.298 1.00 92.19 111 PHE A CA 1
ATOM 794 C C . PHE A 1 111 ? -3.358 5.002 -3.354 1.00 92.19 111 PHE A C 1
ATOM 796 O O . PHE A 1 111 ? -4.519 5.393 -3.220 1.00 92.19 111 PHE A O 1
ATOM 803 N N . TYR A 1 112 ? -2.961 4.257 -4.384 1.00 91.88 112 TYR A N 1
ATOM 804 C CA . TYR A 1 112 ? -3.872 3.733 -5.391 1.00 91.88 112 TYR A CA 1
ATOM 805 C C . TYR A 1 112 ? -3.600 2.263 -5.708 1.00 91.88 112 TYR A C 1
ATOM 807 O O . TYR A 1 112 ? -2.478 1.768 -5.591 1.00 91.88 112 TYR A O 1
ATOM 815 N N . ILE A 1 113 ? -4.642 1.592 -6.188 1.00 91.19 113 ILE A N 1
ATOM 816 C CA . ILE A 1 113 ? -4.567 0.275 -6.829 1.00 91.19 113 ILE A CA 1
ATOM 817 C C . ILE A 1 113 ? -5.186 0.354 -8.225 1.00 91.19 113 ILE A C 1
ATOM 819 O O . ILE A 1 113 ? -5.911 1.303 -8.523 1.00 91.19 113 ILE A O 1
ATOM 823 N N . ASN A 1 114 ? -4.963 -0.659 -9.058 1.00 89.06 114 ASN A N 1
ATOM 824 C CA . ASN A 1 114 ? -5.818 -0.924 -10.213 1.00 89.06 114 ASN A CA 1
ATOM 825 C C . ASN A 1 114 ? -6.751 -2.098 -9.866 1.00 89.06 114 ASN A C 1
ATOM 827 O O . ASN A 1 114 ? -6.280 -3.234 -9.866 1.00 89.06 114 ASN A O 1
ATOM 831 N N . PRO A 1 115 ? -8.046 -1.866 -9.581 1.00 83.31 115 PRO A N 1
ATOM 832 C CA . PRO A 1 115 ? -8.961 -2.942 -9.184 1.00 83.31 115 PRO A CA 1
ATOM 833 C C . PRO A 1 115 ? -9.198 -3.993 -10.276 1.00 83.31 115 PRO A C 1
ATOM 835 O O . PRO A 1 115 ? -9.563 -5.125 -9.993 1.00 83.31 115 PRO A O 1
ATOM 838 N N . THR A 1 116 ? -9.012 -3.622 -11.544 1.00 82.25 116 THR A N 1
ATOM 839 C CA . THR A 1 116 ? -9.345 -4.470 -12.703 1.00 82.25 116 THR A CA 1
ATOM 840 C C . THR A 1 116 ? -8.125 -5.111 -13.363 1.00 82.25 116 THR A C 1
ATOM 842 O O . THR A 1 116 ? -8.265 -5.859 -14.330 1.00 82.25 116 THR A O 1
ATOM 845 N N . GLY A 1 117 ? -6.921 -4.815 -12.872 1.00 76.62 117 GLY A N 1
ATOM 846 C CA . GLY A 1 117 ? -5.663 -5.233 -13.478 1.00 76.62 117 GLY A CA 1
ATOM 847 C C . GLY A 1 117 ? -4.685 -5.819 -12.466 1.00 76.62 117 GLY A C 1
ATOM 848 O O . GLY A 1 117 ? -4.798 -5.625 -11.264 1.00 76.62 117 GLY A O 1
ATOM 849 N N . SER A 1 118 ? -3.661 -6.507 -12.966 1.00 78.19 118 SER A N 1
ATOM 850 C CA . SER A 1 118 ? -2.566 -7.056 -12.145 1.00 78.19 118 SER A CA 1
ATOM 851 C C . SER A 1 118 ? -1.400 -6.075 -11.991 1.00 78.19 118 SER A C 1
ATOM 853 O O . SER A 1 118 ? -0.239 -6.471 -11.922 1.00 78.19 118 SER A O 1
ATOM 855 N N . GLN A 1 119 ? -1.700 -4.778 -12.036 1.00 86.50 119 GLN A N 1
ATOM 856 C CA . GLN A 1 119 ? -0.690 -3.728 -11.967 1.00 86.50 119 GLN A CA 1
ATOM 857 C C . GLN A 1 119 ? -0.306 -3.468 -10.517 1.00 86.50 119 GLN A C 1
ATOM 859 O O . GLN A 1 119 ? -1.143 -3.536 -9.616 1.00 86.50 119 GLN A O 1
ATOM 864 N N . GLN A 1 120 ? 0.971 -3.151 -10.320 1.00 89.25 120 GLN A N 1
ATOM 865 C CA . GLN A 1 120 ? 1.512 -2.785 -9.022 1.00 89.25 120 GLN A CA 1
ATOM 866 C C . GLN A 1 120 ? 0.742 -1.592 -8.443 1.00 89.25 120 GLN A C 1
ATOM 868 O O . GLN A 1 120 ? 0.472 -0.614 -9.142 1.00 89.25 120 GLN A O 1
ATOM 873 N N . ALA A 1 121 ? 0.398 -1.677 -7.163 1.00 91.31 121 ALA A N 1
ATOM 874 C CA . ALA A 1 121 ? -0.128 -0.561 -6.405 1.00 91.31 121 ALA A CA 1
ATOM 875 C C . ALA A 1 121 ? 0.909 0.566 -6.345 1.00 91.31 121 ALA A C 1
ATOM 877 O O . ALA A 1 121 ? 2.122 0.340 -6.423 1.00 91.31 121 ALA A O 1
ATOM 878 N N . GLY A 1 122 ? 0.440 1.793 -6.181 1.00 91.75 122 GLY A N 1
ATOM 879 C CA . GLY A 1 122 ? 1.327 2.939 -6.238 1.00 91.75 122 GLY A CA 1
ATOM 880 C C . GLY A 1 122 ? 0.791 4.152 -5.519 1.00 91.75 122 GLY A C 1
ATOM 881 O O . GLY A 1 122 ? -0.128 4.084 -4.701 1.00 91.75 122 GLY A O 1
ATOM 882 N N . PHE A 1 123 ? 1.426 5.273 -5.821 1.00 90.88 123 PHE A N 1
ATOM 883 C CA . PHE A 1 123 ? 1.205 6.539 -5.165 1.00 90.88 123 PHE A CA 1
ATOM 884 C C . PHE A 1 123 ? 1.047 7.654 -6.195 1.00 90.88 123 PHE A C 1
ATOM 886 O O . PHE A 1 123 ? 1.817 7.743 -7.148 1.00 90.88 123 PHE A O 1
ATOM 893 N N . THR A 1 124 ? 0.055 8.522 -6.003 1.00 89.06 124 THR A N 1
ATOM 894 C CA . THR A 1 124 ? -0.199 9.659 -6.898 1.00 89.06 124 THR A CA 1
ATOM 895 C C . THR A 1 124 ? -0.502 10.931 -6.118 1.00 89.06 124 THR A C 1
ATOM 897 O O . THR A 1 124 ? -1.219 10.913 -5.117 1.00 89.06 124 THR A O 1
ATOM 900 N N . SER A 1 125 ? 0.046 12.053 -6.585 1.00 82.44 125 SER A N 1
ATOM 901 C CA . SER A 1 125 ? -0.300 13.404 -6.127 1.00 82.44 125 SER A CA 1
ATOM 902 C C . SER A 1 125 ? -1.422 14.038 -6.956 1.00 82.44 125 SER A C 1
ATOM 904 O O . SER A 1 125 ? -1.997 15.044 -6.541 1.00 82.44 125 SER A O 1
ATOM 906 N N . ASN A 1 126 ? -1.745 13.450 -8.112 1.00 64.12 126 ASN A N 1
ATOM 907 C CA . ASN A 1 126 ? -2.802 13.910 -8.998 1.00 64.12 126 ASN A CA 1
ATOM 908 C C . ASN A 1 126 ? -4.091 13.143 -8.705 1.00 64.12 126 ASN A C 1
ATOM 910 O O . ASN A 1 126 ? -4.163 11.925 -8.855 1.00 64.12 126 ASN A O 1
ATOM 914 N N . THR A 1 127 ? -5.133 13.886 -8.342 1.00 54.31 127 THR A N 1
ATOM 915 C CA . THR A 1 127 ? -6.507 13.384 -8.207 1.00 54.31 127 THR A CA 1
ATOM 916 C C . THR A 1 127 ? -7.177 13.115 -9.557 1.00 54.31 127 THR A C 1
ATOM 918 O O . THR A 1 127 ? -8.323 12.668 -9.587 1.00 54.31 127 THR A O 1
ATOM 921 N N . THR A 1 128 ? -6.488 13.371 -10.677 1.00 50.50 128 THR A N 1
ATOM 922 C CA . THR A 1 128 ? -6.930 12.932 -12.001 1.00 50.50 128 THR A CA 1
ATOM 923 C C . THR A 1 128 ? -6.772 11.423 -12.064 1.00 50.50 128 THR A C 1
ATOM 925 O O . THR A 1 128 ? -5.689 10.896 -12.310 1.00 50.50 128 THR A O 1
ATOM 928 N N . THR A 1 129 ? -7.867 10.743 -11.764 1.00 55.28 129 THR A N 1
ATOM 929 C CA . THR A 1 129 ? -8.038 9.310 -11.930 1.00 55.28 129 THR A CA 1
ATOM 930 C C . THR A 1 129 ? -7.792 8.992 -13.399 1.00 55.28 129 THR A C 1
ATOM 932 O O . THR A 1 129 ? -8.652 9.236 -14.245 1.00 55.28 129 THR A O 1
ATOM 935 N N . ASP A 1 130 ? -6.615 8.452 -13.726 1.00 60.34 130 ASP A N 1
ATOM 936 C CA . ASP A 1 130 ? -6.527 7.598 -14.906 1.00 60.34 130 ASP A CA 1
ATOM 937 C C . ASP A 1 130 ? -7.649 6.567 -14.764 1.00 60.34 130 ASP A C 1
ATOM 939 O O . ASP A 1 130 ? -7.830 5.993 -13.689 1.00 60.34 130 ASP A O 1
ATOM 943 N N . SER A 1 131 ? -8.444 6.372 -15.818 1.00 64.19 131 SER A N 1
ATOM 944 C CA . SER A 1 131 ? -9.733 5.652 -15.778 1.00 64.19 131 SER A CA 1
ATOM 945 C C . SER A 1 131 ? -9.689 4.185 -15.294 1.00 64.19 131 SER A C 1
ATOM 947 O O . SER A 1 131 ? -10.714 3.511 -15.314 1.00 64.19 131 SER A O 1
ATOM 949 N N . GLY A 1 132 ? -8.531 3.689 -14.851 1.00 78.00 132 GLY A N 1
ATOM 950 C CA . GLY A 1 132 ? -8.327 2.352 -14.296 1.00 78.00 132 GLY A CA 1
ATOM 951 C C . GLY A 1 132 ? -7.724 2.298 -12.888 1.00 78.00 132 GLY A C 1
ATOM 952 O O . GLY A 1 132 ? -7.485 1.193 -12.410 1.00 78.00 132 GLY A O 1
ATOM 953 N N . ILE A 1 133 ? -7.463 3.427 -12.214 1.00 86.19 133 ILE A N 1
ATOM 954 C CA . ILE A 1 133 ? -6.947 3.416 -10.834 1.00 86.19 133 ILE A CA 1
ATOM 955 C C . ILE A 1 133 ? -8.017 3.821 -9.818 1.00 86.19 133 ILE A C 1
ATOM 957 O O . ILE A 1 133 ? -8.857 4.679 -10.081 1.00 86.19 133 ILE A O 1
ATOM 961 N N . ALA A 1 134 ? -7.961 3.229 -8.629 1.00 88.75 134 ALA A N 1
ATOM 962 C CA . ALA A 1 134 ? -8.790 3.590 -7.490 1.00 88.75 134 ALA A CA 1
ATOM 963 C C . ALA A 1 134 ? -7.915 4.132 -6.358 1.00 88.75 134 ALA A C 1
ATOM 965 O O . ALA A 1 134 ? -7.009 3.447 -5.887 1.00 88.75 134 ALA A O 1
ATOM 966 N N . THR A 1 135 ? -8.208 5.357 -5.920 1.00 89.19 135 THR A N 1
ATOM 967 C CA . THR A 1 135 ? -7.555 6.030 -4.780 1.00 89.19 135 THR A CA 1
ATOM 968 C C . THR A 1 135 ? -8.409 6.016 -3.509 1.00 89.19 135 THR A C 1
ATOM 970 O O . THR A 1 135 ? -7.941 6.396 -2.440 1.00 89.19 135 THR A O 1
ATOM 973 N N . THR A 1 136 ? -9.668 5.586 -3.609 1.00 88.44 136 THR A N 1
ATOM 974 C CA . THR A 1 136 ? -10.661 5.533 -2.522 1.00 88.44 136 THR A CA 1
ATOM 975 C C . THR A 1 136 ? -11.254 4.128 -2.435 1.00 88.44 136 THR A C 1
ATOM 977 O O . THR A 1 136 ? -10.938 3.283 -3.266 1.00 88.44 136 THR A O 1
ATOM 980 N N . GLY A 1 137 ? -12.092 3.848 -1.434 1.00 86.12 137 GLY A N 1
A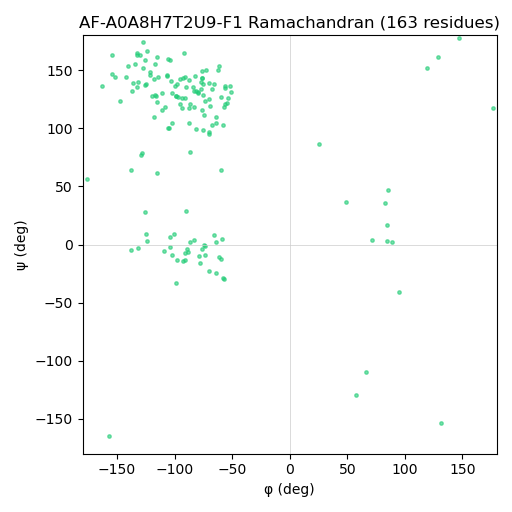TOM 981 C CA . GLY A 1 137 ? -12.711 2.531 -1.248 1.00 86.12 137 GLY A CA 1
ATOM 982 C C . GLY A 1 137 ? -11.895 1.546 -0.404 1.00 86.12 137 GLY A C 1
ATOM 983 O O . GLY A 1 137 ? -12.335 0.416 -0.192 1.00 86.12 137 GLY A O 1
ATOM 984 N N . PHE A 1 138 ? -10.742 1.973 0.115 1.00 87.88 138 PHE A N 1
ATOM 985 C CA . PHE A 1 138 ? -9.924 1.196 1.046 1.00 87.88 138 PHE A CA 1
ATOM 986 C C . PHE A 1 138 ? -10.513 1.202 2.455 1.00 87.88 138 PHE A C 1
ATOM 988 O O . PHE A 1 138 ? -11.024 2.219 2.925 1.00 87.88 138 PHE A O 1
ATOM 995 N N . MET A 1 139 ? -10.394 0.076 3.151 1.00 85.56 139 MET A N 1
ATOM 996 C CA . MET A 1 139 ? -10.821 -0.090 4.536 1.00 85.56 139 MET A CA 1
ATOM 997 C C . MET A 1 139 ? -10.026 -1.192 5.239 1.00 85.56 139 MET A C 1
ATOM 999 O O . MET A 1 139 ? -9.412 -2.036 4.596 1.00 85.56 139 MET A O 1
ATOM 1003 N N . PHE A 1 140 ? -10.062 -1.219 6.571 1.00 84.00 140 PHE A N 1
ATOM 1004 C CA . PHE A 1 140 ? -9.549 -2.360 7.331 1.00 84.00 140 PHE A CA 1
ATOM 1005 C C . PHE A 1 140 ? -10.652 -3.389 7.585 1.00 84.00 140 PHE A C 1
ATOM 1007 O O . PHE A 1 140 ? -11.677 -3.070 8.192 1.00 84.00 140 PHE A O 1
ATOM 1014 N N . TYR A 1 141 ? -10.398 -4.640 7.202 1.00 80.50 141 TYR A N 1
ATOM 1015 C CA . TYR A 1 141 ? -11.152 -5.809 7.646 1.00 80.50 141 TYR A CA 1
ATOM 1016 C 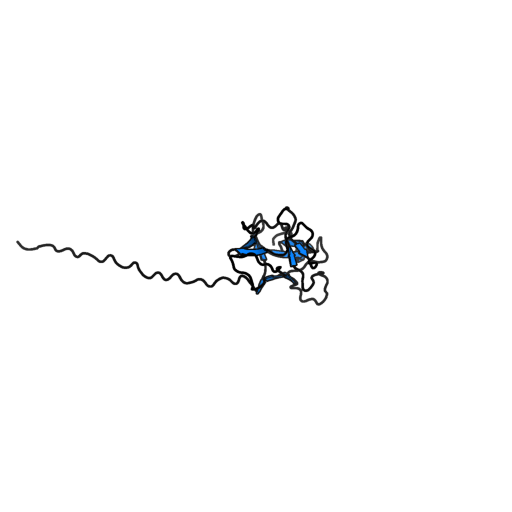C . TYR A 1 141 ? -10.303 -6.584 8.663 1.00 80.50 141 TYR A C 1
ATOM 1018 O O . TYR A 1 141 ? -9.349 -7.285 8.321 1.00 80.50 141 TYR A O 1
ATOM 1026 N N . GLY A 1 142 ? -10.600 -6.396 9.952 1.00 80.94 142 GLY A N 1
ATOM 1027 C CA . GLY A 1 142 ? -9.727 -6.867 11.028 1.00 80.94 142 GLY A CA 1
ATOM 1028 C C . GLY A 1 142 ? -8.391 -6.115 11.028 1.00 80.94 142 GLY A C 1
ATOM 1029 O O . GLY A 1 142 ? -8.350 -4.938 11.381 1.00 80.94 142 GLY A O 1
ATOM 1030 N N . THR A 1 143 ? -7.303 -6.796 10.663 1.00 81.50 143 THR A N 1
ATOM 1031 C CA . THR A 1 143 ? -5.956 -6.209 10.498 1.00 81.50 143 THR A CA 1
ATOM 1032 C C . THR A 1 143 ? -5.505 -6.127 9.042 1.00 81.50 143 THR A C 1
ATOM 1034 O O . THR A 1 143 ? -4.435 -5.586 8.778 1.00 81.50 143 THR A O 1
ATOM 1037 N N . ALA A 1 144 ? -6.286 -6.673 8.108 1.00 85.31 144 ALA A N 1
ATOM 1038 C CA . ALA A 1 144 ? -5.971 -6.655 6.687 1.00 85.31 144 ALA A CA 1
ATOM 1039 C C . ALA A 1 144 ? -6.578 -5.417 6.024 1.00 85.31 144 ALA A C 1
ATOM 1041 O O . ALA A 1 144 ? -7.679 -4.988 6.382 1.00 85.31 144 ALA A O 1
ATOM 1042 N N . VAL A 1 145 ? -5.866 -4.856 5.049 1.00 88.25 145 VAL A N 1
ATOM 1043 C CA . VAL A 1 145 ? -6.436 -3.849 4.151 1.00 88.25 145 VAL A CA 1
ATOM 1044 C C . VAL A 1 145 ? -7.305 -4.576 3.131 1.00 88.25 145 VAL A C 1
ATOM 1046 O O . VAL A 1 145 ? -6.893 -5.589 2.571 1.00 88.25 145 VAL A O 1
ATOM 1049 N N . ALA A 1 146 ? -8.501 -4.057 2.905 1.00 88.19 146 ALA A N 1
ATOM 1050 C CA . ALA A 1 146 ? -9.429 -4.507 1.887 1.00 88.19 146 ALA A CA 1
ATOM 1051 C C . ALA A 1 146 ? -9.868 -3.316 1.031 1.00 88.19 146 ALA A C 1
ATOM 1053 O O . ALA A 1 146 ? -9.893 -2.172 1.489 1.00 88.19 146 ALA A O 1
ATOM 1054 N N . TYR A 1 147 ? -10.219 -3.600 -0.212 1.00 88.12 147 TYR A N 1
ATOM 1055 C CA . TYR A 1 147 ? -10.833 -2.677 -1.147 1.00 88.12 147 TYR A CA 1
ATOM 1056 C C . TYR A 1 147 ? -12.269 -3.125 -1.381 1.00 88.12 147 TYR A C 1
ATOM 1058 O O . TYR A 1 147 ? -12.519 -4.302 -1.630 1.00 88.12 147 TYR A O 1
ATOM 1066 N N . SER A 1 148 ? -13.217 -2.205 -1.263 1.00 86.31 148 SER A N 1
ATOM 1067 C CA . SER A 1 148 ? -14.624 -2.507 -1.498 1.00 86.31 148 SER A CA 1
ATOM 1068 C C . SER A 1 148 ? -15.026 -2.120 -2.914 1.00 86.31 148 SER A C 1
ATOM 1070 O O . SER A 1 148 ? -14.878 -0.967 -3.321 1.00 86.31 148 SER A O 1
ATOM 1072 N N . THR A 1 149 ? -15.617 -3.075 -3.626 1.00 80.88 149 THR A N 1
ATOM 1073 C CA . THR A 1 149 ? -16.266 -2.867 -4.929 1.00 80.88 149 THR A CA 1
ATOM 1074 C C . THR A 1 149 ? -17.728 -2.423 -4.777 1.00 80.88 149 THR A C 1
ATOM 1076 O O . THR A 1 149 ? -18.437 -2.236 -5.763 1.00 80.88 149 THR A O 1
ATOM 1079 N N . GLY A 1 150 ? -18.198 -2.250 -3.535 1.00 78.06 150 GLY A N 1
ATOM 1080 C CA . GLY A 1 150 ? -19.583 -1.944 -3.177 1.00 78.06 150 GLY A CA 1
ATOM 1081 C C . GLY A 1 150 ? -20.404 -3.188 -2.825 1.00 78.06 150 GLY A C 1
ATOM 1082 O O . GLY A 1 150 ? -21.158 -3.146 -1.854 1.00 78.06 150 GLY A O 1
ATOM 1083 N N . SER A 1 151 ? -20.236 -4.291 -3.560 1.00 77.69 151 SER A N 1
ATOM 1084 C CA . SER A 1 151 ? -20.859 -5.591 -3.254 1.00 77.69 151 SER A CA 1
ATOM 1085 C C . SER A 1 151 ? -19.920 -6.548 -2.528 1.00 77.69 151 SER A C 1
ATOM 1087 O O . SER A 1 151 ? -20.373 -7.317 -1.683 1.00 77.69 151 SER A O 1
ATOM 1089 N N . ASP A 1 152 ? -18.625 -6.470 -2.833 1.00 83.06 152 ASP A N 1
ATOM 1090 C CA . ASP A 1 152 ? -17.613 -7.413 -2.376 1.00 83.06 152 ASP A CA 1
ATOM 1091 C C . ASP A 1 152 ? -16.405 -6.684 -1.777 1.00 83.06 152 ASP A C 1
ATOM 1093 O O . ASP A 1 152 ? -16.203 -5.482 -1.973 1.00 83.06 152 ASP A O 1
ATOM 1097 N N . MET A 1 153 ? -15.601 -7.431 -1.020 1.00 83.94 153 MET A N 1
ATOM 1098 C CA . MET A 1 153 ? -14.326 -6.966 -0.480 1.00 83.94 153 MET A CA 1
ATOM 1099 C C . MET A 1 153 ? -13.188 -7.788 -1.070 1.00 83.94 153 MET A C 1
ATOM 1101 O O . MET A 1 153 ? -13.170 -9.014 -0.961 1.00 83.94 153 MET A O 1
ATOM 1105 N N . GLU A 1 154 ? -12.202 -7.097 -1.620 1.00 86.12 154 GLU A N 1
ATOM 1106 C CA . GLU A 1 154 ? -11.021 -7.683 -2.237 1.00 86.12 154 GLU A CA 1
ATOM 1107 C C . GLU A 1 154 ? -9.765 -7.329 -1.439 1.00 86.12 154 GLU A C 1
ATOM 1109 O O . GLU A 1 154 ? -9.649 -6.241 -0.879 1.00 86.12 154 GLU A O 1
ATOM 1114 N N . GLN A 1 155 ? -8.811 -8.258 -1.369 1.00 82.94 155 GLN A N 1
ATOM 1115 C CA . GLN A 1 155 ? -7.526 -8.074 -0.669 1.00 82.94 155 GLN A CA 1
ATOM 1116 C C . GLN A 1 155 ? -6.323 -8.344 -1.589 1.00 82.94 155 GLN A C 1
ATOM 1118 O O . GLN A 1 155 ? -5.185 -8.427 -1.131 1.00 82.94 155 GLN A O 1
ATOM 1123 N N . ALA A 1 156 ? -6.566 -8.515 -2.891 1.00 70.75 156 ALA A N 1
ATOM 1124 C CA . ALA A 1 156 ? -5.539 -8.836 -3.872 1.00 70.75 156 ALA A CA 1
ATOM 1125 C C . ALA A 1 156 ? -4.879 -7.554 -4.399 1.00 70.75 156 ALA A C 1
ATOM 1127 O O . ALA A 1 156 ? -5.202 -7.067 -5.480 1.00 70.75 156 ALA A O 1
ATOM 1128 N N . PHE A 1 157 ? -3.950 -7.004 -3.617 1.00 81.00 157 PHE A N 1
ATOM 1129 C CA . PHE A 1 157 ? -3.099 -5.898 -4.055 1.00 81.00 157 PHE A CA 1
ATOM 1130 C C . PHE A 1 157 ? -1.749 -6.427 -4.524 1.00 81.00 157 PHE A C 1
ATOM 1132 O O . PHE A 1 157 ? -1.156 -7.295 -3.884 1.00 81.00 157 PHE A O 1
ATOM 1139 N N . TRP A 1 158 ? -1.247 -5.880 -5.625 1.00 77.38 158 TRP A N 1
ATOM 1140 C CA . TRP A 1 158 ? 0.037 -6.277 -6.190 1.00 77.38 158 TRP A CA 1
ATOM 1141 C C . TRP A 1 158 ? 1.121 -5.294 -5.760 1.00 77.38 158 TRP A C 1
ATOM 1143 O O . TRP A 1 158 ? 0.979 -4.089 -5.935 1.00 77.38 158 TRP A O 1
ATOM 1153 N N . ALA A 1 159 ? 2.216 -5.802 -5.210 1.00 73.62 159 ALA A N 1
ATOM 1154 C CA . ALA A 1 159 ? 3.414 -5.032 -4.898 1.00 73.62 159 ALA A CA 1
ATOM 1155 C C . ALA A 1 159 ? 4.648 -5.879 -5.225 1.00 73.62 159 ALA A C 1
ATOM 1157 O O . ALA A 1 159 ? 4.575 -7.109 -5.226 1.00 73.62 159 ALA A O 1
ATOM 1158 N N . VAL A 1 160 ? 5.767 -5.225 -5.535 1.00 81.00 160 VAL A N 1
ATOM 1159 C CA . VAL A 1 160 ? 7.016 -5.919 -5.871 1.00 81.00 160 VAL A CA 1
ATOM 1160 C C . VAL A 1 160 ? 7.866 -6.075 -4.613 1.00 81.00 160 VAL A C 1
ATOM 1162 O O . VAL A 1 160 ? 8.156 -5.102 -3.916 1.00 81.00 160 VAL A O 1
ATOM 1165 N N . GLU A 1 161 ? 8.264 -7.312 -4.328 1.00 70.88 161 GLU A N 1
ATOM 1166 C CA . GLU A 1 161 ? 9.211 -7.646 -3.265 1.00 70.88 161 GLU A CA 1
ATOM 1167 C C . GLU A 1 161 ? 10.633 -7.278 -3.702 1.00 70.88 161 GLU A C 1
ATOM 1169 O O . GLU A 1 161 ? 11.084 -7.676 -4.777 1.00 70.88 161 GLU A O 1
ATOM 1174 N N . THR A 1 162 ? 11.354 -6.524 -2.871 1.00 69.81 162 THR A N 1
ATOM 1175 C CA . THR A 1 162 ? 12.759 -6.153 -3.135 1.00 69.81 162 THR A CA 1
ATOM 1176 C C . THR A 1 162 ? 13.756 -6.959 -2.301 1.00 69.81 162 THR A C 1
ATOM 1178 O O . THR A 1 162 ? 14.951 -6.683 -2.346 1.00 69.81 162 THR A O 1
ATOM 1181 N N . GLY A 1 163 ? 13.266 -7.956 -1.557 1.00 58.97 163 GLY A N 1
ATOM 1182 C CA . GLY A 1 163 ? 14.040 -8.857 -0.704 1.00 58.97 163 GLY A CA 1
ATOM 1183 C C . GLY A 1 163 ? 13.645 -8.781 0.774 1.00 58.97 163 GLY A C 1
ATOM 1184 O O . GLY A 1 163 ? 13.178 -7.749 1.260 1.00 58.97 163 GLY A O 1
ATOM 1185 N N . THR A 1 164 ? 13.850 -9.893 1.477 1.00 50.19 164 THR A N 1
ATOM 1186 C CA . THR A 1 164 ? 13.770 -10.019 2.938 1.00 50.19 164 THR A CA 1
ATOM 1187 C C . THR A 1 164 ? 15.181 -9.967 3.523 1.00 50.19 164 THR A C 1
ATOM 1189 O O . THR A 1 164 ? 16.069 -10.631 2.986 1.00 50.19 164 THR A O 1
ATOM 1192 N N . ASP A 1 165 ? 15.376 -9.234 4.614 1.00 48.97 165 ASP A N 1
ATOM 1193 C CA . ASP A 1 165 ? 16.455 -9.513 5.574 1.00 48.97 165 ASP A CA 1
ATOM 1194 C C . ASP A 1 165 ? 15.816 -10.182 6.798 1.00 48.97 165 ASP A C 1
ATOM 1196 O O . ASP A 1 165 ? 14.813 -9.611 7.296 1.00 48.97 165 ASP A O 1
#

Secondary structure (DSSP, 8-state):
----------------------PPPPP-SEEEEPPEEEETTEEEEEEEEETTEEEES-GGGGGGT-S-EEEEEEEE-TT--TTS--SSPPEEEE----S---S---TT-EEEB-TTS-PBPEEES-----TT-BSS-EEEETTEEEEE-SS-EE---B-EE----

Solvent-accessible surface area (backbone atoms only — not comparable to full-atom values): 10278 Å² total; per-residue (Å²): 144,86,82,85,87,79,84,81,86,78,86,86,84,87,87,80,82,84,74,78,77,80,73,76,78,72,83,66,45,47,70,75,42,73,55,61,47,75,54,93,93,44,84,59,36,36,46,24,43,38,81,52,32,35,32,31,32,60,54,84,66,43,63,84,82,49,89,23,56,36,52,45,25,34,34,35,59,80,81,47,47,82,86,45,57,25,91,60,54,37,30,44,43,72,70,68,88,62,91,66,84,62,53,79,79,46,98,62,21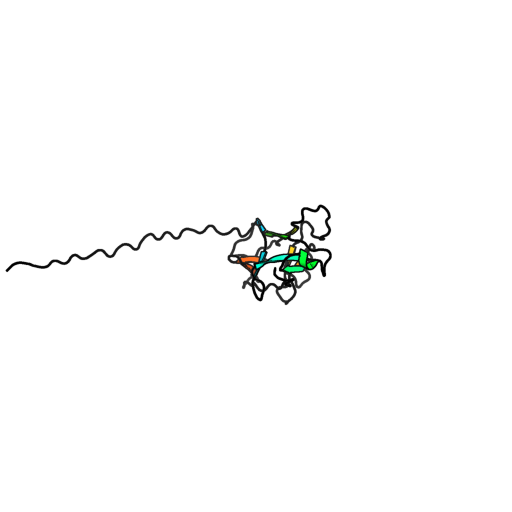,24,44,33,37,30,90,88,52,91,46,63,21,26,47,40,72,64,87,73,64,57,97,61,53,40,46,46,18,53,38,44,58,89,90,43,69,29,37,44,78,85,87,51,79,44,68,89,75,41,59,52,76,71,55,85,134

pLDDT: mean 73.36, std 15.62, range [38.75, 92.19]